Protein AF-A0A166S333-F1 (afdb_monomer)

Sequence (53 aa):
MMKSHQNKGHHEKAMEKAKDLLHKGTGMGEIKEVTGLNDHDVTKARMKMEGKI

Secondary structure (DSSP, 8-state):
---TTSSTTHHHHHHHHHHHHHHTT--HHHHHHHH---HHHHHHHHHHHTT--

Structure (mmCIF, N/CA/C/O backbone):
data_AF-A0A166S333-F1
#
_entry.id   AF-A0A166S333-F1
#
loop_
_atom_site.group_PDB
_atom_site.id
_atom_site.type_symbol
_atom_site.label_atom_id
_atom_site.label_alt_id
_atom_site.label_comp_id
_atom_site.label_asym_id
_atom_site.label_entity_id
_atom_site.label_seq_id
_atom_site.pdbx_PDB_ins_code
_atom_site.Cartn_x
_atom_site.Cartn_y
_atom_site.Cartn_z
_atom_site.occupancy
_atom_site.B_iso_or_equiv
_atom_site.auth_seq_id
_atom_site.auth_comp_id
_atom_site.auth_asym_id
_atom_site.auth_atom_id
_atom_site.pdbx_PDB_model_num
ATOM 1 N N . MET A 1 1 ? 23.969 -8.665 -24.297 1.00 50.28 1 MET A N 1
ATOM 2 C CA . MET A 1 1 ? 22.648 -8.280 -23.752 1.00 50.28 1 MET A CA 1
ATOM 3 C C . MET A 1 1 ? 22.772 -8.170 -22.241 1.00 50.28 1 MET A C 1
ATOM 5 O O . MET A 1 1 ? 23.133 -9.169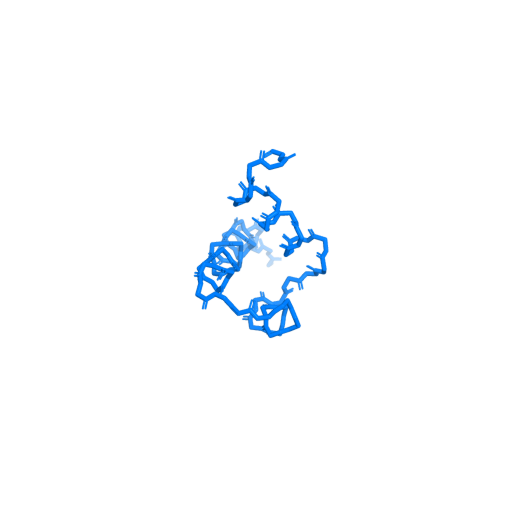 -21.649 1.00 50.28 1 MET A O 1
ATOM 9 N N . MET A 1 2 ? 22.501 -7.014 -21.626 1.00 46.06 2 MET A N 1
ATOM 10 C CA . MET A 1 2 ? 21.949 -6.958 -20.259 1.00 46.06 2 MET A CA 1
ATOM 11 C C . MET A 1 2 ? 21.462 -5.528 -19.960 1.00 46.06 2 MET A C 1
ATOM 13 O O . MET A 1 2 ? 22.258 -4.612 -19.781 1.00 46.06 2 MET A O 1
ATOM 17 N N . LYS A 1 3 ? 20.140 -5.319 -19.974 1.00 45.81 3 LYS A N 1
ATOM 18 C CA . LYS A 1 3 ? 19.481 -4.056 -19.600 1.00 45.81 3 LYS A CA 1
ATOM 19 C C . LYS A 1 3 ? 19.192 -4.079 -18.094 1.00 45.81 3 LYS A C 1
ATOM 21 O O . LYS A 1 3 ? 18.121 -4.501 -17.678 1.00 45.81 3 LYS A O 1
ATOM 26 N N . SER A 1 4 ? 20.120 -3.603 -17.269 1.00 51.94 4 SER A N 1
ATOM 27 C CA . SER A 1 4 ? 19.989 -3.606 -15.798 1.00 51.94 4 SER A CA 1
ATOM 28 C C . SER A 1 4 ? 19.243 -2.385 -15.218 1.00 51.94 4 SER A C 1
ATOM 30 O O . SER A 1 4 ? 19.516 -1.972 -14.095 1.00 51.94 4 SER A O 1
ATOM 32 N N . HIS A 1 5 ? 18.297 -1.785 -15.956 1.00 48.56 5 HIS A N 1
ATOM 33 C CA . HIS A 1 5 ? 17.611 -0.543 -15.541 1.00 48.56 5 HIS A CA 1
ATOM 34 C C . HIS A 1 5 ? 16.070 -0.583 -15.578 1.00 48.56 5 HIS A C 1
ATOM 36 O O . HIS A 1 5 ? 15.441 0.444 -15.348 1.00 48.56 5 HIS A O 1
ATOM 42 N N . GLN A 1 6 ? 15.427 -1.733 -15.818 1.00 51.59 6 GLN A N 1
ATOM 43 C CA . GLN A 1 6 ? 13.956 -1.789 -15.965 1.00 51.59 6 GLN A CA 1
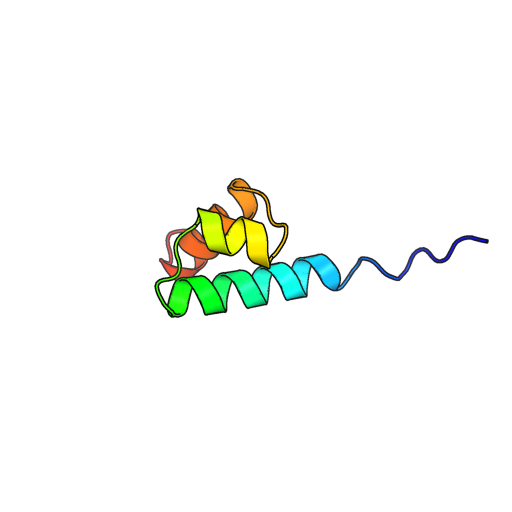ATOM 44 C C . GLN A 1 6 ? 13.165 -2.066 -14.668 1.00 51.59 6 GLN A C 1
ATOM 46 O O . GLN A 1 6 ? 11.950 -1.883 -14.659 1.00 51.59 6 GLN A O 1
ATOM 51 N N . ASN A 1 7 ? 13.820 -2.413 -13.553 1.00 56.34 7 ASN A N 1
ATOM 52 C CA . ASN A 1 7 ? 13.112 -2.846 -12.334 1.00 56.34 7 ASN A CA 1
ATOM 53 C C . ASN A 1 7 ? 12.947 -1.789 -11.233 1.00 56.34 7 ASN A C 1
ATOM 55 O O . ASN A 1 7 ? 12.267 -2.065 -10.249 1.00 56.34 7 ASN A O 1
ATOM 59 N N . LYS A 1 8 ? 13.509 -0.579 -11.368 1.00 57.97 8 LYS A N 1
ATOM 60 C CA . LYS A 1 8 ? 13.474 0.408 -10.269 1.00 57.97 8 LYS A CA 1
ATOM 61 C C . LYS A 1 8 ? 12.087 1.016 -10.000 1.00 57.97 8 LYS A C 1
ATOM 63 O O . LYS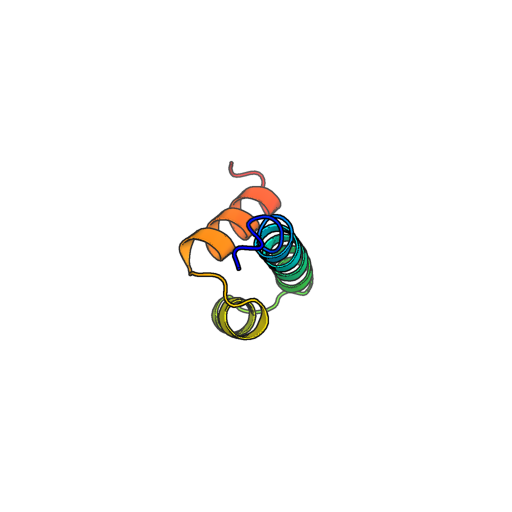 A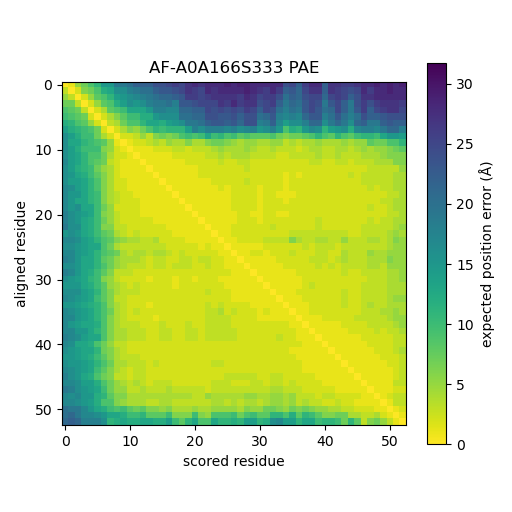 1 8 ? 11.860 1.464 -8.890 1.00 57.97 8 LYS A O 1
ATOM 68 N N . GLY A 1 9 ? 11.159 0.982 -10.962 1.00 71.31 9 GLY A N 1
ATOM 69 C CA . GLY A 1 9 ? 9.830 1.604 -10.816 1.00 71.31 9 GLY A CA 1
ATOM 70 C C . GLY A 1 9 ? 8.648 0.639 -10.682 1.00 71.31 9 GLY A C 1
ATOM 71 O O . GLY A 1 9 ? 7.546 1.073 -10.368 1.00 71.31 9 GLY A O 1
ATOM 72 N N . HIS A 1 10 ? 8.833 -0.663 -10.932 1.00 82.12 10 HIS A N 1
ATOM 73 C CA . HIS A 1 10 ? 7.716 -1.619 -10.874 1.00 82.12 10 HIS A CA 1
ATOM 74 C C . HIS A 1 10 ? 7.223 -1.829 -9.444 1.00 82.12 10 HIS A C 1
ATOM 76 O O . HIS A 1 10 ? 6.020 -1.813 -9.198 1.00 82.12 10 HIS A O 1
ATOM 82 N N . HIS A 1 11 ? 8.155 -1.968 -8.501 1.00 85.12 11 HIS A N 1
ATOM 83 C CA . HIS A 1 11 ? 7.810 -2.126 -7.094 1.00 85.12 11 HIS A CA 1
ATOM 84 C C . HIS A 1 11 ? 7.158 -0.859 -6.521 1.00 85.12 11 HIS A C 1
ATOM 86 O O . HIS A 1 11 ? 6.173 -0.945 -5.799 1.00 85.12 11 HIS A O 1
ATOM 92 N N . GLU A 1 12 ? 7.648 0.322 -6.902 1.00 87.62 12 GLU A N 1
ATOM 93 C CA . GLU A 1 12 ? 7.083 1.600 -6.459 1.00 87.62 12 GLU A CA 1
ATOM 94 C C . GLU A 1 12 ? 5.647 1.796 -6.970 1.00 87.62 12 GLU A C 1
ATOM 96 O O . GLU A 1 12 ? 4.748 2.061 -6.176 1.00 87.62 12 GLU A O 1
ATOM 101 N N . LYS A 1 13 ? 5.392 1.514 -8.256 1.00 91.00 13 LYS A N 1
ATOM 102 C CA . LYS A 1 13 ? 4.032 1.521 -8.824 1.00 91.00 13 LYS A CA 1
ATOM 103 C C . LYS A 1 13 ? 3.103 0.507 -8.160 1.00 91.00 13 LYS A C 1
ATOM 105 O O . LYS A 1 13 ? 1.931 0.802 -7.938 1.00 91.00 13 LYS A O 1
ATOM 110 N N . ALA A 1 14 ? 3.605 -0.688 -7.847 1.00 92.69 14 ALA A N 1
ATOM 111 C CA . ALA A 1 14 ? 2.826 -1.698 -7.138 1.00 92.69 14 ALA A CA 1
ATOM 112 C C . ALA A 1 14 ? 2.452 -1.220 -5.723 1.00 92.69 14 ALA A C 1
ATOM 114 O O . ALA A 1 14 ? 1.308 -1.385 -5.303 1.00 92.69 14 ALA A O 1
ATOM 115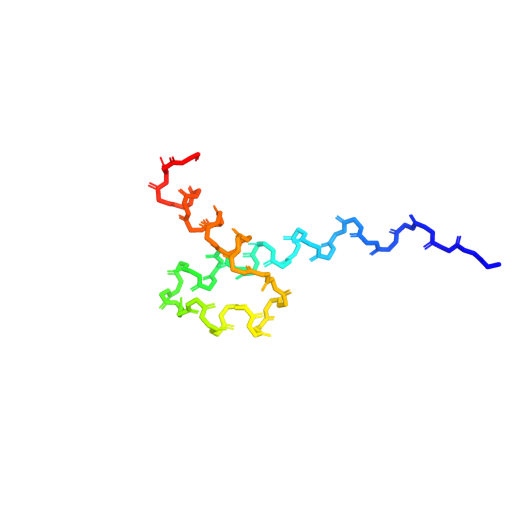 N N . MET A 1 15 ? 3.381 -0.559 -5.026 1.00 91.00 15 MET A N 1
ATOM 116 C CA . MET A 1 15 ? 3.154 0.027 -3.703 1.00 91.00 15 MET A CA 1
ATOM 117 C C . MET A 1 15 ? 2.168 1.199 -3.730 1.00 91.00 15 MET A C 1
ATOM 119 O O . MET A 1 15 ? 1.315 1.285 -2.849 1.00 91.00 15 MET A O 1
ATOM 123 N N . GLU A 1 16 ? 2.248 2.094 -4.718 1.00 92.75 16 GLU A N 1
ATOM 124 C CA . GLU A 1 16 ? 1.258 3.166 -4.902 1.00 92.75 16 GLU A CA 1
ATOM 125 C C . GLU A 1 16 ? -0.138 2.591 -5.144 1.00 92.75 16 GLU A C 1
ATOM 127 O O . GLU A 1 16 ? -1.085 2.935 -4.439 1.00 92.75 16 GLU A O 1
ATOM 132 N N . LYS A 1 17 ? -0.248 1.615 -6.051 1.00 93.62 17 LYS A N 1
ATOM 133 C CA . LYS A 1 17 ? -1.520 0.949 -6.342 1.00 93.62 17 LYS A CA 1
ATOM 134 C C . LYS A 1 17 ? -2.093 0.228 -5.119 1.00 93.62 17 LYS A C 1
ATOM 136 O O . LYS A 1 17 ? -3.300 0.270 -4.898 1.00 93.62 17 LYS A O 1
ATOM 141 N N . ALA A 1 18 ? -1.250 -0.406 -4.303 1.00 94.62 18 ALA A N 1
ATOM 142 C CA . ALA A 1 18 ? -1.684 -1.038 -3.060 1.00 94.62 18 ALA A CA 1
ATOM 143 C C . ALA A 1 18 ? -2.266 -0.024 -2.066 1.00 94.62 18 ALA A C 1
ATOM 145 O O . ALA A 1 18 ? -3.299 -0.302 -1.462 1.00 94.62 18 ALA A O 1
ATOM 146 N N . LYS A 1 19 ? -1.655 1.162 -1.925 1.00 92.50 19 LYS A N 1
ATOM 147 C CA . LYS A 1 19 ? -2.184 2.240 -1.072 1.00 92.50 19 LYS A CA 1
ATOM 148 C C . LYS A 1 19 ? -3.547 2.731 -1.555 1.00 92.50 19 LYS A C 1
ATOM 150 O O . LYS A 1 19 ? -4.453 2.856 -0.740 1.00 92.50 19 LYS A O 1
ATOM 155 N N . ASP A 1 20 ? -3.714 2.944 -2.859 1.00 94.62 20 ASP A N 1
ATOM 156 C CA . ASP A 1 20 ? -4.995 3.377 -3.431 1.00 94.62 20 ASP A CA 1
ATOM 157 C C . ASP A 1 20 ? -6.106 2.351 -3.191 1.00 94.62 20 ASP A C 1
ATOM 159 O O . ASP A 1 20 ? -7.234 2.704 -2.850 1.00 94.62 20 ASP A O 1
ATOM 163 N N . LEU A 1 21 ? -5.793 1.064 -3.359 1.00 94.44 21 LEU A N 1
ATOM 164 C CA . LEU A 1 21 ? -6.736 -0.024 -3.110 1.00 94.44 21 LEU A CA 1
ATOM 165 C C . LEU A 1 21 ? -7.088 -0.130 -1.619 1.00 94.44 21 LEU A C 1
ATOM 167 O O . LEU A 1 21 ? -8.267 -0.262 -1.289 1.00 94.44 21 LEU A O 1
ATOM 171 N N . LEU A 1 22 ? -6.105 0.002 -0.722 1.00 93.00 22 LEU A N 1
ATOM 172 C CA . LEU A 1 22 ? -6.338 0.068 0.725 1.00 93.00 22 LEU A CA 1
ATOM 173 C C . LEU A 1 22 ? -7.234 1.257 1.097 1.00 93.00 22 LEU A C 1
ATOM 175 O O . LEU A 1 22 ? -8.177 1.085 1.865 1.00 93.00 22 LEU A O 1
ATOM 179 N N . HIS A 1 23 ? -6.996 2.434 0.513 1.00 92.31 23 HIS A N 1
ATOM 180 C CA . HIS A 1 23 ? -7.813 3.630 0.734 1.00 92.31 23 HIS A CA 1
ATOM 181 C C . HIS A 1 23 ? -9.259 3.454 0.239 1.00 92.31 23 HIS A C 1
ATOM 183 O O . HIS A 1 23 ? -10.191 4.010 0.811 1.00 92.31 23 HIS A O 1
ATOM 189 N N . LYS A 1 24 ? -9.468 2.641 -0.803 1.00 93.94 24 LYS A N 1
ATOM 190 C CA . LYS A 1 24 ? -10.799 2.256 -1.303 1.00 93.94 24 LYS A CA 1
ATOM 191 C C . LYS A 1 24 ? -11.492 1.179 -0.456 1.00 93.94 24 LYS A C 1
ATOM 193 O O . LYS A 1 24 ? -12.627 0.830 -0.758 1.00 93.94 24 LYS A O 1
ATOM 198 N N . GLY A 1 25 ? -10.833 0.642 0.575 1.00 92.50 25 GLY A N 1
ATOM 199 C CA . GLY A 1 25 ? -11.359 -0.451 1.400 1.00 92.50 25 GLY A CA 1
ATOM 200 C C . GLY A 1 25 ? -11.209 -1.840 0.769 1.00 92.50 25 GLY A C 1
ATOM 201 O O . GLY A 1 25 ? -11.903 -2.771 1.170 1.00 92.50 25 GLY A O 1
ATOM 202 N N . THR A 1 26 ? -10.315 -1.994 -0.213 1.00 94.75 26 THR A N 1
ATOM 203 C CA . THR A 1 26 ? -10.066 -3.279 -0.887 1.00 94.75 26 THR A CA 1
ATOM 204 C C . THR A 1 26 ? -9.406 -4.269 0.072 1.00 94.75 26 THR A C 1
ATOM 206 O O . THR A 1 26 ? -8.514 -3.913 0.849 1.00 94.75 26 THR A O 1
ATOM 209 N N . GLY A 1 27 ? -9.823 -5.534 0.002 1.00 93.00 27 GLY A N 1
ATOM 210 C CA . GLY A 1 27 ? -9.256 -6.609 0.810 1.00 93.00 27 GLY A CA 1
ATOM 211 C C . GLY A 1 27 ? -7.806 -6.939 0.440 1.00 93.00 27 GLY A C 1
ATOM 212 O O . GLY A 1 27 ? -7.378 -6.812 -0.705 1.00 93.00 27 GLY A O 1
ATOM 213 N N . MET A 1 28 ? -7.040 -7.428 1.417 1.00 90.12 28 MET A N 1
ATOM 214 C CA . MET A 1 28 ? -5.613 -7.733 1.256 1.00 90.12 28 MET A CA 1
ATOM 215 C C . MET A 1 28 ? -5.331 -8.807 0.189 1.00 90.12 28 MET A C 1
ATOM 217 O O . MET A 1 28 ? -4.341 -8.702 -0.530 1.00 90.12 28 MET A O 1
ATOM 221 N N . GLY A 1 29 ? -6.206 -9.813 0.061 1.00 93.12 29 GLY A N 1
ATOM 222 C CA . GLY A 1 29 ? -6.081 -10.862 -0.959 1.00 93.12 29 GLY A CA 1
ATOM 223 C C . GLY A 1 29 ? -6.157 -10.304 -2.381 1.00 93.12 29 GLY A C 1
ATOM 224 O O . GLY A 1 29 ? -5.256 -10.537 -3.180 1.00 93.12 29 GLY A O 1
ATOM 225 N N . GLU A 1 30 ? -7.164 -9.476 -2.650 1.00 94.62 30 GLU A N 1
ATOM 226 C CA . GLU A 1 30 ? -7.350 -8.829 -3.953 1.00 94.62 30 GLU A CA 1
ATOM 227 C C . GLU A 1 30 ? -6.208 -7.852 -4.268 1.00 94.62 30 GLU A C 1
ATOM 229 O O . GLU A 1 30 ? -5.700 -7.819 -5.386 1.00 94.62 30 GLU A O 1
ATOM 234 N N . ILE A 1 31 ? -5.714 -7.109 -3.270 1.00 94.38 31 ILE A N 1
ATOM 235 C CA . ILE A 1 31 ? -4.552 -6.229 -3.455 1.00 94.38 31 ILE A CA 1
ATOM 236 C C . ILE A 1 31 ? -3.330 -7.025 -3.915 1.00 94.38 31 ILE A C 1
ATOM 238 O O . ILE A 1 31 ? -2.646 -6.601 -4.847 1.00 94.38 31 ILE A O 1
ATOM 242 N N . LYS A 1 32 ? -3.048 -8.172 -3.293 1.00 94.44 32 LYS A N 1
ATOM 243 C CA . LYS A 1 32 ? -1.922 -9.031 -3.683 1.00 94.44 32 LYS A CA 1
ATOM 244 C C . LYS A 1 32 ? -2.068 -9.547 -5.107 1.00 94.44 32 LYS A C 1
ATOM 246 O O . LYS A 1 32 ? -1.111 -9.471 -5.871 1.00 94.44 32 LYS A O 1
ATOM 251 N N . GLU A 1 33 ? -3.257 -10.011 -5.480 1.00 94.44 33 GLU A N 1
ATOM 252 C CA . GLU A 1 33 ? -3.528 -10.489 -6.840 1.00 94.44 33 GLU A CA 1
ATOM 253 C C . GLU A 1 33 ? -3.350 -9.378 -7.883 1.00 94.44 33 GLU A C 1
ATOM 255 O O . GLU A 1 33 ? -2.727 -9.586 -8.922 1.00 94.44 33 GLU A O 1
ATOM 260 N N . VAL A 1 34 ? -3.829 -8.168 -7.587 1.00 93.12 34 VAL A N 1
ATOM 261 C CA . VAL A 1 34 ? -3.814 -7.032 -8.522 1.00 93.12 34 VAL A CA 1
ATOM 262 C C . VAL A 1 34 ? -2.443 -6.354 -8.631 1.00 93.12 34 VAL A C 1
ATOM 264 O O . VAL A 1 34 ? -2.130 -5.749 -9.664 1.00 93.12 34 VAL A O 1
ATOM 267 N N . THR A 1 35 ? -1.645 -6.380 -7.563 1.00 90.56 35 THR A N 1
ATOM 268 C CA . THR A 1 35 ? -0.346 -5.683 -7.493 1.00 90.56 35 THR A CA 1
ATOM 269 C C . THR A 1 35 ? 0.854 -6.615 -7.635 1.00 90.56 35 THR A C 1
ATOM 271 O O . THR A 1 35 ? 1.950 -6.140 -7.925 1.00 90.56 35 THR A O 1
ATOM 274 N N . GLY A 1 36 ? 0.670 -7.924 -7.438 1.00 92.81 36 GLY A N 1
ATOM 275 C CA . GLY A 1 36 ? 1.757 -8.902 -7.372 1.00 92.81 36 GLY A CA 1
ATOM 276 C C . GLY A 1 36 ? 2.639 -8.760 -6.128 1.00 92.81 36 GLY A C 1
ATOM 277 O O . GLY A 1 36 ? 3.713 -9.359 -6.069 1.00 92.81 36 GLY A O 1
ATOM 278 N N . LEU A 1 37 ? 2.226 -7.951 -5.147 1.00 92.38 37 LEU A N 1
ATOM 279 C CA . LEU A 1 37 ? 2.941 -7.796 -3.885 1.00 92.38 37 LEU A CA 1
ATOM 280 C C . LEU A 1 37 ? 2.733 -9.011 -2.978 1.00 92.38 37 LEU A C 1
ATOM 282 O O . LEU A 1 37 ? 1.705 -9.687 -3.016 1.00 92.38 37 LEU A O 1
ATOM 286 N N . ASN A 1 38 ? 3.718 -9.259 -2.119 1.00 93.38 38 ASN A N 1
ATOM 287 C CA . ASN A 1 38 ? 3.597 -10.241 -1.046 1.00 93.38 38 ASN A CA 1
ATOM 288 C C . ASN A 1 38 ? 2.814 -9.663 0.151 1.00 93.38 38 ASN A C 1
ATOM 290 O O . ASN A 1 38 ? 2.572 -8.458 0.248 1.00 93.38 38 ASN A O 1
ATOM 294 N N . ASP A 1 39 ? 2.447 -10.528 1.099 1.00 93.88 39 ASP A N 1
ATOM 295 C CA . ASP A 1 39 ? 1.715 -10.125 2.306 1.00 93.88 39 ASP A CA 1
ATOM 296 C C . ASP A 1 39 ? 2.451 -9.066 3.133 1.00 93.88 39 ASP A C 1
ATOM 298 O O . ASP A 1 39 ? 1.823 -8.166 3.692 1.00 93.88 39 ASP A O 1
ATOM 302 N N . HIS A 1 40 ? 3.779 -9.142 3.200 1.00 92.56 40 HIS A N 1
ATOM 303 C CA . HIS A 1 40 ? 4.586 -8.214 3.983 1.00 92.56 40 HIS A CA 1
ATOM 304 C C . HIS A 1 40 ? 4.542 -6.791 3.407 1.00 92.56 40 HIS A C 1
ATOM 306 O O . HIS A 1 40 ? 4.341 -5.839 4.159 1.00 92.56 40 HIS A O 1
ATOM 312 N N . ASP A 1 41 ? 4.637 -6.636 2.088 1.00 92.44 41 ASP A N 1
ATOM 313 C CA . ASP A 1 41 ? 4.591 -5.338 1.413 1.00 92.44 41 ASP A CA 1
ATOM 314 C C . ASP A 1 41 ? 3.212 -4.684 1.538 1.00 92.44 41 ASP A C 1
ATOM 316 O O . ASP A 1 41 ? 3.112 -3.499 1.873 1.00 92.44 41 ASP A O 1
ATOM 320 N N . VAL A 1 42 ? 2.137 -5.460 1.361 1.00 92.88 42 VAL A N 1
ATOM 321 C CA . VAL A 1 42 ? 0.768 -4.951 1.539 1.00 92.88 42 VAL A CA 1
ATOM 322 C C . VAL A 1 42 ? 0.509 -4.575 3.001 1.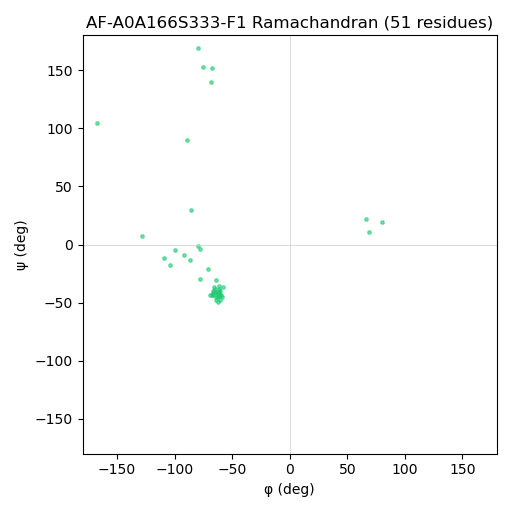00 92.88 42 VAL A C 1
ATOM 324 O O . VAL A 1 42 ? -0.062 -3.518 3.279 1.00 92.88 42 VAL A O 1
ATOM 327 N N . THR A 1 43 ? 0.995 -5.378 3.952 1.00 93.94 43 THR A N 1
ATOM 328 C CA . THR A 1 43 ? 0.910 -5.063 5.388 1.00 93.94 43 THR A CA 1
ATOM 329 C C . THR A 1 43 ? 1.665 -3.780 5.713 1.00 93.94 43 THR A C 1
ATOM 331 O O . THR A 1 43 ? 1.144 -2.913 6.410 1.00 93.94 43 THR A O 1
ATOM 334 N N . LYS A 1 44 ? 2.870 -3.610 5.163 1.00 91.81 44 LYS A N 1
ATOM 335 C CA . LYS A 1 44 ? 3.674 -2.401 5.341 1.00 91.81 44 LYS A CA 1
ATOM 336 C C . LYS A 1 44 ? 2.974 -1.168 4.771 1.00 91.81 44 LYS A C 1
ATOM 338 O O . LYS A 1 44 ? 2.990 -0.115 5.407 1.00 91.81 44 LYS A O 1
ATOM 343 N N . ALA A 1 45 ? 2.346 -1.284 3.599 1.00 90.69 45 ALA A N 1
ATOM 344 C CA . ALA A 1 45 ? 1.559 -0.205 3.005 1.00 90.69 45 ALA A CA 1
ATOM 345 C C . ALA A 1 45 ? 0.387 0.202 3.914 1.00 90.69 45 ALA A C 1
ATOM 347 O O . ALA A 1 45 ? 0.186 1.392 4.158 1.00 90.69 45 ALA A O 1
ATOM 348 N N . ARG A 1 46 ? -0.317 -0.781 4.487 1.00 90.25 46 ARG A N 1
ATOM 349 C CA . ARG A 1 46 ? -1.398 -0.557 5.453 1.00 90.25 46 ARG A CA 1
ATOM 350 C C . ARG A 1 46 ? -0.908 0.099 6.742 1.00 90.25 46 ARG A C 1
ATOM 352 O O . ARG A 1 46 ? -1.491 1.085 7.171 1.00 90.25 46 ARG A O 1
ATOM 359 N N . MET A 1 47 ? 0.174 -0.398 7.339 1.00 91.56 47 MET A N 1
ATOM 360 C CA . MET A 1 47 ? 0.729 0.163 8.577 1.00 91.56 47 MET A CA 1
ATOM 361 C C . MET A 1 47 ? 1.188 1.613 8.401 1.00 91.56 47 MET A C 1
ATOM 363 O O . MET A 1 47 ? 0.925 2.433 9.276 1.00 91.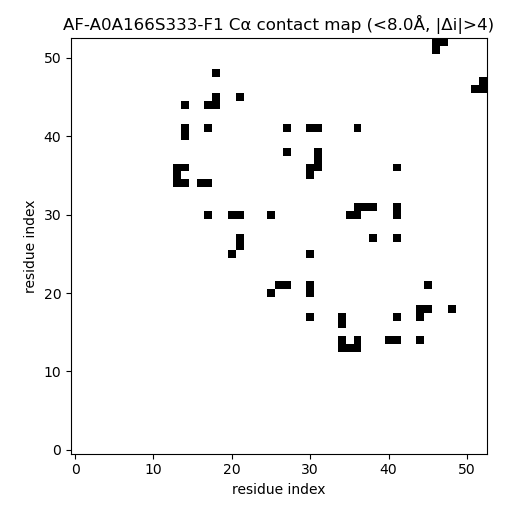56 47 MET A O 1
ATOM 367 N N . LYS A 1 48 ? 1.805 1.945 7.257 1.00 87.88 48 LYS A N 1
ATOM 368 C CA . LYS A 1 48 ? 2.147 3.333 6.910 1.00 87.88 48 LYS A CA 1
ATOM 369 C C . LYS A 1 48 ? 0.910 4.218 6.786 1.00 87.88 48 LYS A C 1
ATOM 371 O O . LYS A 1 48 ? 0.929 5.353 7.243 1.00 87.88 48 LYS A O 1
ATOM 376 N N . MET A 1 49 ? -0.156 3.710 6.167 1.00 85.94 49 MET A N 1
ATOM 377 C CA . MET A 1 49 ? -1.419 4.444 6.026 1.00 85.94 49 MET A CA 1
ATOM 378 C C . MET A 1 49 ? -2.097 4.681 7.384 1.00 85.94 49 MET A C 1
ATOM 380 O O . MET A 1 49 ? -2.661 5.743 7.612 1.00 85.94 49 MET A O 1
ATOM 384 N N . GLU A 1 50 ? -2.001 3.715 8.298 1.00 87.75 50 GLU A N 1
ATOM 385 C CA . GLU A 1 50 ? -2.523 3.807 9.667 1.00 87.75 50 GLU A CA 1
ATOM 386 C C . GLU A 1 50 ? -1.602 4.602 10.619 1.00 87.75 50 GLU A C 1
ATOM 388 O O . GLU A 1 50 ? -1.933 4.747 11.794 1.00 87.75 50 GLU A O 1
ATOM 393 N N . GLY A 1 51 ? -0.447 5.097 10.150 1.00 88.50 51 GLY A N 1
ATOM 394 C CA . GLY A 1 51 ? 0.519 5.841 10.970 1.00 88.50 51 GLY A CA 1
ATOM 395 C C . GLY A 1 51 ? 1.195 5.006 12.063 1.00 88.50 51 GLY A C 1
ATOM 396 O O . GLY A 1 51 ? 1.653 5.549 13.065 1.00 88.50 51 GLY A O 1
ATOM 397 N N . LYS A 1 52 ? 1.226 3.680 11.902 1.00 80.81 52 LYS A N 1
ATOM 398 C CA . LYS A 1 52 ? 1.791 2.742 12.886 1.00 80.81 52 LYS A CA 1
ATOM 399 C C . LYS A 1 52 ? 3.295 2.517 12.719 1.00 80.81 52 LYS A C 1
ATOM 401 O O . LYS A 1 52 ? 3.899 1.929 13.613 1.00 80.81 52 LYS A O 1
ATOM 406 N N . ILE A 1 53 ? 3.871 2.949 11.591 1.00 72.06 53 ILE A N 1
ATOM 407 C CA . ILE A 1 53 ? 5.305 2.895 11.253 1.00 72.06 53 ILE A CA 1
ATOM 408 C C . ILE A 1 53 ? 5.722 4.093 10.403 1.00 72.06 53 ILE A C 1
ATOM 410 O O . ILE A 1 53 ? 4.840 4.656 9.714 1.00 72.06 53 ILE A O 1
#

Foldseek 3Di:
DDDPPDPPCLLVVLLVQLLVCVVVVHDPVVSCVVSVDDSVSSVVSVCVVVVVD

Solvent-accessible surface area (backbone atoms only — not comparable to full-atom values): 3260 Å² total; per-residue (Å²): 141,84,83,93,74,81,67,81,55,56,62,54,54,28,52,52,52,42,44,54,38,49,75,71,67,52,54,71,69,59,42,26,72,75,44,72,46,55,72,66,59,54,50,51,47,49,34,47,73,70,66,77,100

Radius of gyration: 12.49 Å; Cα contacts (8 Å, |Δi|>4): 36; chains: 1; bounding box: 34×17×37 Å

Organism: NCBI:txid1538

Mean predicted aligned error: 6.44 Å

Nearest PDB structures (foldseek):
  3frw-assembly2_D  TM=9.682E-01  e=2.717E+00  Blautia obeum ATCC 29174
  3g1c-assembly1_A-2  TM=9.537E-01  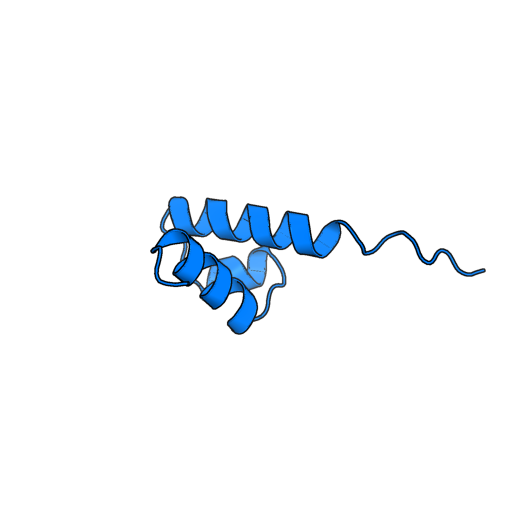e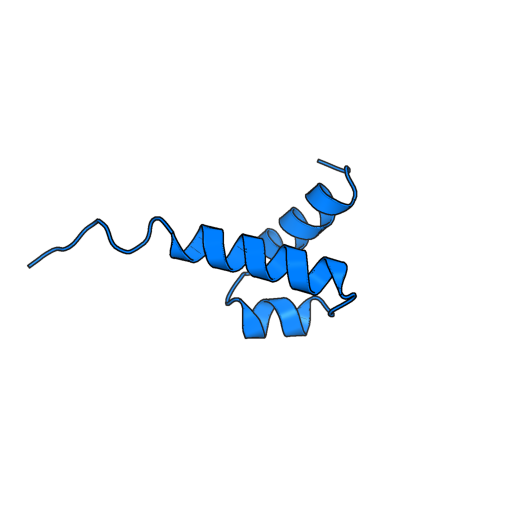=3.720E+00  Lachnospira eligens ATCC 27750
  3kor-assembly1_A  TM=9.284E-01  e=3.961E+00  Staphylococcus aureus subsp. aureus USA300_TCH1516
  3frw-assembly1_A  TM=9.543E-01  e=4.783E+00  Blautia obeum ATCC 29174
  7bhy-assembly2_C-2  TM=6.588E-01  e=2.113E+00  Bacillus subtilis subsp. subtilis str. 168

pLDDT: mean 84.68, std 15.04, range [45.81, 94.75]